Protein AF-A0A7K3ZYN6-F1 (afdb_monomer)

Structure (mmCIF, N/CA/C/O backbone):
data_AF-A0A7K3ZYN6-F1
#
_entry.id   AF-A0A7K3ZYN6-F1
#
loop_
_atom_site.group_PDB
_atom_site.id
_atom_site.type_symbol
_atom_site.label_atom_id
_atom_site.label_alt_id
_atom_site.label_comp_id
_atom_site.label_asym_id
_atom_site.label_entity_id
_atom_site.label_seq_id
_atom_site.pdbx_PDB_ins_code
_atom_site.Cartn_x
_atom_site.Cartn_y
_atom_site.Cartn_z
_atom_site.occupancy
_atom_site.B_iso_or_equiv
_atom_site.auth_seq_id
_atom_site.auth_comp_id
_atom_site.auth_asym_id
_atom_site.auth_atom_id
_atom_site.pdbx_PDB_model_num
ATOM 1 N N . MET A 1 1 ? -63.678 17.234 55.718 1.00 47.09 1 MET A N 1
ATOM 2 C CA . MET A 1 1 ? -64.008 16.334 54.590 1.00 47.09 1 MET A CA 1
ATOM 3 C C . MET A 1 1 ? -64.250 17.177 53.348 1.00 47.09 1 MET A C 1
ATOM 5 O O . MET A 1 1 ? -64.895 18.206 53.477 1.00 47.09 1 MET A O 1
ATOM 9 N N . LEU A 1 2 ? -63.730 16.715 52.205 1.00 38.31 2 LEU A N 1
ATOM 10 C CA . LEU A 1 2 ? -63.795 17.283 50.846 1.00 38.31 2 LEU A CA 1
ATOM 11 C C . LEU A 1 2 ? -62.906 18.505 50.541 1.00 38.31 2 LEU A C 1
ATOM 13 O O . LEU A 1 2 ? -63.380 19.613 50.337 1.00 38.31 2 LEU A O 1
ATOM 17 N N . ILE A 1 3 ? -61.607 18.243 50.369 1.00 41.28 3 ILE A N 1
ATOM 18 C CA . ILE A 1 3 ? -60.820 18.865 49.292 1.00 41.28 3 ILE A CA 1
ATOM 19 C C . ILE A 1 3 ? -60.108 17.711 48.581 1.00 41.28 3 ILE A C 1
ATOM 21 O O . ILE A 1 3 ? -59.043 17.274 48.996 1.00 41.28 3 ILE A O 1
ATOM 25 N N . ALA A 1 4 ? -60.756 17.143 47.569 1.00 48.81 4 ALA A N 1
ATOM 26 C CA . ALA A 1 4 ? -60.165 16.155 46.668 1.00 48.81 4 ALA A CA 1
ATOM 27 C C . ALA A 1 4 ? -60.891 16.246 45.320 1.00 48.81 4 ALA A C 1
ATOM 29 O O . ALA A 1 4 ? -61.618 15.344 44.919 1.00 48.81 4 ALA A O 1
ATOM 30 N N . LEU A 1 5 ? -60.771 17.399 44.660 1.00 49.44 5 LEU A N 1
ATOM 31 C CA . LEU A 1 5 ? -61.323 17.616 43.325 1.00 49.44 5 LEU A CA 1
ATOM 32 C C . LEU A 1 5 ? -60.380 18.509 42.508 1.00 49.44 5 LEU A C 1
ATOM 34 O O . LEU A 1 5 ? -60.712 19.640 42.185 1.00 49.44 5 LEU A O 1
ATOM 38 N N . ALA A 1 6 ? -59.171 18.013 42.237 1.00 50.22 6 ALA A N 1
ATOM 39 C CA . ALA A 1 6 ? -58.267 18.558 41.218 1.00 50.22 6 ALA A CA 1
ATOM 40 C C . ALA A 1 6 ? -57.124 17.568 40.927 1.00 50.22 6 ALA A C 1
ATOM 42 O O . ALA A 1 6 ? -55.959 17.849 41.176 1.00 50.22 6 ALA A O 1
ATOM 43 N N . ALA A 1 7 ? -57.456 16.375 40.445 1.00 45.91 7 ALA A N 1
ATOM 44 C CA . ALA A 1 7 ? -56.502 15.507 39.746 1.00 45.91 7 ALA A CA 1
ATOM 45 C C . ALA A 1 7 ? -57.281 14.573 38.811 1.00 45.91 7 ALA A C 1
ATOM 47 O O . ALA A 1 7 ? -57.116 13.356 38.805 1.00 45.91 7 ALA A O 1
ATOM 48 N N . LEU A 1 8 ? -58.229 15.160 38.077 1.00 40.91 8 LEU A N 1
ATOM 49 C CA . LEU A 1 8 ? -58.947 14.482 37.014 1.00 40.91 8 LEU A CA 1
ATOM 50 C C . LEU A 1 8 ? -58.029 14.470 35.784 1.00 40.91 8 LEU A C 1
ATOM 52 O O . LEU A 1 8 ? -57.813 15.505 35.166 1.00 40.91 8 LEU A O 1
ATOM 56 N N . VAL A 1 9 ? -57.523 13.277 35.462 1.00 48.22 9 VAL A N 1
ATOM 57 C CA . VAL A 1 9 ? -57.032 12.864 34.136 1.00 48.22 9 VAL A CA 1
ATOM 58 C C . VAL A 1 9 ? -55.748 13.552 33.656 1.00 48.22 9 VAL A C 1
ATOM 60 O O . VAL A 1 9 ? -55.760 14.410 32.784 1.00 48.22 9 VAL A O 1
ATOM 63 N N . ILE A 1 10 ? -54.607 13.050 34.130 1.00 47.34 10 ILE A N 1
ATOM 64 C CA . ILE A 1 10 ? -53.425 12.864 33.268 1.00 47.34 10 ILE A CA 1
ATOM 65 C C . ILE A 1 10 ? -52.914 11.441 33.523 1.00 47.34 10 ILE A C 1
ATOM 67 O O . ILE A 1 10 ? -51.841 11.216 34.072 1.00 47.34 10 ILE A O 1
ATOM 71 N N . LEU A 1 11 ? -53.759 10.456 33.215 1.00 41.53 11 LEU A N 1
ATOM 72 C CA . LEU A 1 11 ? -53.374 9.052 33.181 1.00 41.53 11 LEU A CA 1
ATOM 73 C C . LEU A 1 11 ? -53.420 8.603 31.715 1.00 41.53 11 LEU A C 1
ATOM 75 O O . LEU A 1 11 ? -54.476 8.619 31.092 1.00 41.53 11 LEU A O 1
ATOM 79 N N . VAL A 1 12 ? -52.256 8.183 31.222 1.00 47.91 12 VAL A N 1
ATOM 80 C CA . VAL A 1 12 ? -52.025 7.376 30.013 1.00 47.91 12 VAL A CA 1
ATOM 81 C C . VAL A 1 12 ? -52.323 8.029 28.662 1.00 47.91 12 VAL A C 1
ATOM 83 O O . VAL A 1 12 ? -53.220 7.619 27.938 1.00 47.91 12 VAL A O 1
ATOM 86 N N . LEU A 1 13 ? -51.433 8.913 28.227 1.00 46.25 13 LEU A N 1
ATOM 87 C CA . LEU A 1 13 ? -50.863 8.755 26.890 1.00 46.25 13 LEU A CA 1
ATOM 88 C C . LEU A 1 13 ? -49.354 8.959 27.034 1.00 46.25 13 LEU A C 1
ATOM 90 O O . LEU A 1 13 ? -48.952 10.031 27.495 1.00 46.25 13 LEU A O 1
ATOM 94 N N . PRO A 1 14 ? -48.490 7.998 26.657 1.00 49.28 14 PRO A N 1
ATOM 95 C CA . PRO A 1 14 ? -47.188 8.419 26.184 1.00 49.28 14 PRO A CA 1
ATOM 96 C C . PRO A 1 14 ? -47.501 9.301 24.975 1.00 49.28 14 PRO A C 1
ATOM 98 O O . PRO A 1 14 ? -47.985 8.812 23.953 1.00 49.28 14 PRO A O 1
ATOM 101 N N . LEU A 1 15 ? -47.307 10.618 25.103 1.00 46.34 15 LEU A N 1
ATOM 102 C CA . LEU A 1 15 ? -47.070 11.436 23.925 1.00 46.34 15 LEU A CA 1
ATOM 103 C C . LEU A 1 15 ? -45.767 10.903 23.332 1.00 46.34 15 LEU A C 1
ATOM 105 O O . LEU A 1 15 ? -44.682 11.413 23.588 1.00 46.34 15 LEU A O 1
ATOM 109 N N . SER A 1 16 ? -45.890 9.851 22.530 1.00 53.25 16 SER A N 1
ATOM 110 C CA . SER A 1 16 ? -44.945 9.488 21.493 1.00 53.25 16 SER A CA 1
ATOM 111 C C . SER A 1 16 ? -45.018 10.567 20.414 1.00 53.25 16 SER A C 1
ATOM 113 O O . SER A 1 16 ? -45.301 10.293 19.255 1.00 53.25 16 SER A O 1
ATOM 115 N N . THR A 1 17 ? -44.771 11.824 20.779 1.00 49.69 17 THR A N 1
ATOM 116 C CA . THR A 1 17 ? -44.122 12.736 19.853 1.00 49.69 17 THR A CA 1
ATOM 117 C C . THR A 1 17 ? -42.673 12.286 19.860 1.00 49.69 17 THR A C 1
ATOM 119 O O . THR A 1 17 ? -41.841 12.837 20.583 1.00 49.69 17 THR A O 1
ATOM 122 N N . SER A 1 18 ? -42.387 11.202 19.131 1.00 56.84 18 SER A N 1
ATOM 123 C CA . SER A 1 18 ? -41.029 10.932 18.692 1.00 56.84 18 SER A CA 1
ATOM 124 C C . SER A 1 18 ? -40.647 12.157 17.878 1.00 56.84 18 SER A C 1
ATOM 126 O O . SER A 1 18 ? -41.060 12.297 16.728 1.00 56.84 18 SER A O 1
ATOM 128 N N . SER A 1 19 ? -39.984 13.109 18.532 1.00 54.97 19 SER A N 1
ATOM 129 C CA . SER A 1 19 ? -39.387 14.235 17.841 1.00 54.97 19 SER A CA 1
ATOM 130 C C . SER A 1 19 ? -38.530 13.644 16.726 1.00 54.97 19 SER A C 1
ATOM 132 O O . SER A 1 19 ? -37.733 12.736 16.985 1.00 54.97 19 SER A O 1
ATOM 134 N N . GLU A 1 20 ? -38.708 14.118 15.496 1.00 55.72 20 GLU A N 1
ATOM 135 C CA . GLU A 1 20 ? -37.850 13.742 14.367 1.00 55.72 20 GLU A CA 1
ATOM 136 C C . GLU A 1 20 ? -36.361 13.989 14.698 1.00 55.72 20 GLU A C 1
ATOM 138 O O . GLU A 1 20 ? -35.487 13.298 14.172 1.00 55.72 20 GLU A O 1
ATOM 143 N N . ASP A 1 21 ? -36.078 14.878 15.662 1.00 54.62 21 ASP A N 1
ATOM 144 C CA . ASP A 1 21 ? -34.739 15.121 16.202 1.00 54.62 21 ASP A CA 1
ATOM 145 C C . ASP A 1 21 ? -34.206 13.965 17.069 1.00 54.62 21 ASP A C 1
ATOM 147 O O . ASP A 1 21 ? -33.013 13.665 17.028 1.00 54.62 21 ASP A O 1
ATOM 151 N N . ALA A 1 22 ? -35.060 13.272 17.833 1.00 60.19 22 ALA A N 1
ATOM 152 C CA . ALA A 1 22 ? -34.646 12.129 18.656 1.00 60.19 22 ALA A CA 1
ATOM 153 C C . ALA A 1 22 ? -34.406 10.870 17.809 1.00 60.19 22 ALA A C 1
ATOM 155 O O . ALA A 1 22 ? -33.510 10.089 18.113 1.00 60.19 22 ALA A O 1
ATOM 156 N N . ALA A 1 23 ? -35.146 10.707 16.707 1.00 61.66 23 ALA A N 1
ATOM 157 C CA . ALA A 1 23 ? -34.958 9.597 15.770 1.00 61.66 23 ALA A CA 1
ATOM 158 C C . ALA A 1 23 ? -33.619 9.672 15.005 1.00 61.66 23 ALA A C 1
ATOM 160 O O . ALA A 1 23 ? -33.119 8.659 14.524 1.00 61.66 23 ALA A O 1
ATOM 161 N N . ASN A 1 24 ? -33.014 10.862 14.904 1.00 62.97 24 ASN A N 1
ATOM 162 C CA . ASN A 1 24 ? -31.677 11.040 14.331 1.00 62.97 24 ASN A CA 1
ATOM 163 C C . ASN A 1 24 ? -30.558 11.024 15.377 1.00 62.97 24 ASN A C 1
ATOM 165 O O . ASN A 1 24 ? -29.388 11.008 14.996 1.00 62.97 24 ASN A O 1
ATOM 169 N N . LEU A 1 25 ? -30.871 11.014 16.675 1.00 68.94 25 LEU A N 1
ATOM 170 C CA . LEU A 1 25 ? -29.848 10.999 17.718 1.00 68.94 25 LEU A CA 1
ATOM 171 C C . LEU A 1 25 ? -28.975 9.746 17.608 1.00 68.94 25 LEU A C 1
ATOM 173 O O . LEU A 1 25 ? -27.757 9.849 17.719 1.00 68.94 25 LEU A O 1
ATOM 177 N N . ASP A 1 26 ? -29.569 8.605 17.257 1.00 69.50 26 ASP A N 1
ATOM 178 C CA . ASP A 1 26 ? -28.851 7.353 17.012 1.00 69.50 26 ASP A CA 1
ATOM 179 C C . ASP A 1 26 ? -27.798 7.506 15.912 1.00 69.50 26 ASP A C 1
ATOM 181 O O . ASP A 1 26 ? -26.680 7.038 16.076 1.00 69.50 26 ASP A O 1
ATOM 185 N N . LYS A 1 27 ? -28.076 8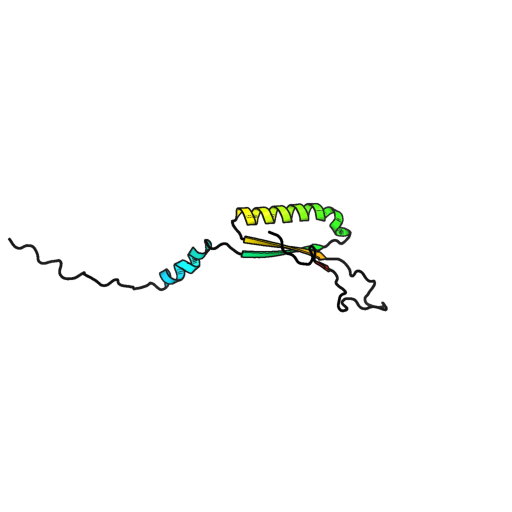.259 14.838 1.00 65.62 27 LYS A N 1
ATOM 186 C CA . LYS A 1 27 ? -27.104 8.559 13.770 1.00 65.62 27 LYS A CA 1
ATOM 187 C C . LYS A 1 27 ? -25.896 9.354 14.283 1.00 65.62 27 LYS A C 1
ATOM 189 O O . LYS A 1 27 ? -24.786 9.166 13.784 1.00 65.62 27 LYS A O 1
ATOM 194 N N . TYR A 1 28 ? -26.096 10.237 15.263 1.00 63.25 28 TYR A N 1
ATOM 195 C CA . TYR A 1 28 ? -25.026 11.025 15.885 1.00 63.25 28 TYR A CA 1
ATOM 196 C C . TYR A 1 28 ? -24.312 10.270 17.019 1.00 63.25 28 TYR A C 1
ATOM 198 O O . TYR A 1 28 ? -23.112 10.470 17.210 1.00 63.25 28 TYR A O 1
ATOM 206 N N . LEU A 1 29 ? -25.010 9.375 17.724 1.00 66.31 29 LEU A N 1
ATOM 207 C CA . LEU A 1 29 ? -24.462 8.486 18.754 1.00 66.31 29 LEU A CA 1
ATOM 208 C C . LEU A 1 29 ? -23.778 7.242 18.166 1.00 66.31 29 LEU A C 1
ATOM 210 O O . LEU A 1 29 ? -22.918 6.654 18.821 1.00 66.31 29 LEU A O 1
ATOM 214 N N . ASN A 1 30 ? -24.027 6.921 16.890 1.00 61.38 30 ASN A N 1
ATOM 215 C CA . ASN A 1 30 ? -23.343 5.873 16.120 1.00 61.38 30 ASN A CA 1
ATOM 216 C C . ASN A 1 30 ? -21.849 6.164 15.865 1.00 61.38 30 ASN A C 1
ATOM 218 O O . ASN A 1 30 ? -21.205 5.545 15.026 1.00 61.38 30 ASN A O 1
ATOM 222 N N . ARG A 1 31 ? -21.257 7.131 16.574 1.00 57.09 31 ARG A N 1
ATOM 223 C CA . ARG A 1 31 ? -19.799 7.263 16.670 1.00 57.09 31 ARG A CA 1
ATOM 224 C C . ARG A 1 31 ? -19.154 6.154 17.503 1.00 57.09 31 ARG A C 1
ATOM 226 O O . ARG A 1 31 ? -17.938 6.034 17.436 1.00 57.09 31 ARG A O 1
ATOM 233 N N . LEU A 1 32 ? -19.951 5.393 18.258 1.00 55.47 32 LEU A N 1
ATOM 234 C CA . LEU A 1 32 ? -19.511 4.273 19.093 1.00 55.47 32 LEU A CA 1
ATOM 235 C C . LEU A 1 32 ? -19.492 2.919 18.368 1.00 55.47 32 LEU A C 1
ATOM 237 O O . LEU A 1 32 ? -19.054 1.941 18.961 1.00 55.47 32 LEU A O 1
ATOM 241 N N . THR A 1 33 ? -19.961 2.825 17.120 1.00 66.69 33 THR A N 1
ATOM 242 C CA . THR A 1 33 ? -19.697 1.625 16.311 1.00 66.69 33 THR A CA 1
ATOM 243 C C . THR A 1 33 ? -18.256 1.635 15.835 1.00 66.69 33 THR A C 1
ATOM 245 O O . THR A 1 33 ? -17.821 2.651 15.280 1.00 66.69 33 THR A O 1
ATOM 248 N N . ASP A 1 34 ? -17.567 0.504 16.009 1.00 69.25 34 ASP A N 1
ATOM 249 C CA . ASP A 1 34 ? -16.213 0.262 15.510 1.00 69.25 34 ASP A CA 1
ATOM 250 C C . ASP A 1 34 ? -16.108 0.737 14.060 1.00 69.25 34 ASP A C 1
ATOM 252 O O . ASP A 1 34 ? -16.785 0.241 13.149 1.00 69.25 34 ASP A O 1
ATOM 256 N N . LYS A 1 35 ? -15.307 1.782 13.853 1.00 83.00 35 LYS A N 1
ATOM 257 C CA . LYS A 1 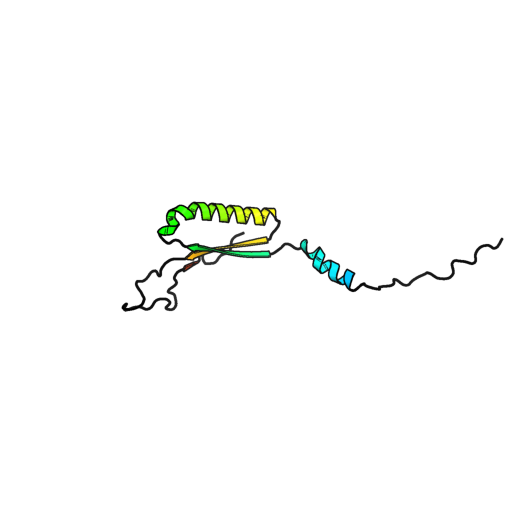35 ? -15.074 2.331 12.520 1.00 83.00 35 LYS A CA 1
ATOM 258 C C . LYS A 1 35 ? -14.195 1.339 11.783 1.00 83.00 35 LYS A C 1
ATOM 260 O O . LYS A 1 35 ? -13.113 1.042 12.268 1.00 83.00 35 LYS A O 1
ATOM 265 N N . LYS A 1 36 ? -14.654 0.866 10.626 1.00 89.44 36 LYS A N 1
ATOM 266 C CA . LYS A 1 36 ? -13.885 -0.037 9.768 1.00 89.44 36 LYS A CA 1
ATOM 267 C C . LYS A 1 36 ? -13.229 0.736 8.635 1.00 89.44 36 LYS A C 1
ATOM 269 O O . LYS A 1 36 ? -13.904 1.549 7.997 1.00 89.44 36 LYS A O 1
ATOM 274 N N . VAL A 1 37 ? -11.947 0.494 8.378 1.00 90.69 37 VAL A N 1
ATOM 275 C CA . VAL A 1 37 ? -11.217 1.140 7.281 1.00 90.69 37 VAL A CA 1
ATOM 276 C C . VAL A 1 37 ? -10.216 0.190 6.626 1.00 90.69 37 VAL A C 1
ATOM 278 O O . VAL A 1 37 ? -9.425 -0.457 7.300 1.00 90.69 37 VAL A O 1
ATOM 281 N N . ASP A 1 38 ? -10.203 0.160 5.296 1.00 93.75 38 ASP A N 1
ATOM 282 C CA . ASP A 1 38 ? -9.143 -0.489 4.525 1.00 93.75 38 ASP A CA 1
ATOM 283 C C . ASP A 1 38 ? -8.248 0.594 3.915 1.00 93.75 38 ASP A C 1
ATOM 285 O O . ASP A 1 38 ? -8.732 1.525 3.263 1.00 93.75 38 ASP A O 1
ATOM 289 N N . ILE A 1 39 ? -6.939 0.499 4.142 1.00 92.81 39 ILE A N 1
ATOM 290 C CA . ILE A 1 39 ? -5.965 1.521 3.748 1.00 92.81 39 ILE A CA 1
ATOM 291 C C . ILE A 1 39 ? -4.855 0.861 2.949 1.00 92.81 39 ILE A C 1
ATOM 293 O O . ILE A 1 39 ? -4.250 -0.110 3.387 1.00 92.81 39 ILE A O 1
ATOM 297 N N . VAL A 1 40 ? -4.552 1.402 1.771 1.00 94.06 40 VAL A N 1
ATOM 298 C CA . VAL A 1 40 ? -3.465 0.898 0.928 1.00 94.06 40 VAL A CA 1
ATOM 299 C C . VAL A 1 40 ? -2.359 1.939 0.858 1.00 94.06 40 VAL A C 1
ATOM 301 O O . VAL A 1 40 ? -2.565 3.041 0.350 1.00 94.06 40 VAL A O 1
ATOM 304 N N . PHE A 1 41 ? -1.173 1.574 1.337 1.00 92.25 41 PHE A N 1
ATOM 305 C CA . PHE A 1 41 ? 0.037 2.357 1.132 1.00 92.25 41 PHE A CA 1
ATOM 306 C C . PHE A 1 41 ? 0.630 2.030 -0.233 1.00 92.25 41 PHE A C 1
ATOM 308 O O . PHE A 1 41 ? 0.957 0.877 -0.512 1.00 92.25 41 PHE A O 1
ATOM 315 N N . VAL A 1 42 ? 0.786 3.051 -1.075 1.00 92.62 42 VAL A N 1
ATOM 316 C CA . VAL A 1 42 ? 1.472 2.943 -2.365 1.00 92.62 42 VAL A CA 1
ATOM 317 C C . VAL A 1 42 ? 2.797 3.686 -2.252 1.00 92.62 42 VAL A C 1
ATOM 319 O O . VAL A 1 42 ? 2.809 4.908 -2.123 1.00 92.62 42 VAL A O 1
ATOM 322 N N . PHE A 1 43 ? 3.906 2.952 -2.248 1.00 90.88 43 PHE A N 1
ATOM 323 C CA . PHE A 1 43 ? 5.247 3.521 -2.124 1.00 90.88 43 PHE A CA 1
ATOM 324 C C . PHE A 1 43 ? 5.932 3.572 -3.482 1.00 90.88 43 PHE A C 1
ATOM 326 O O . PHE A 1 43 ? 6.108 2.536 -4.119 1.00 90.88 43 PHE A O 1
ATOM 333 N N . ASP A 1 44 ? 6.358 4.766 -3.889 1.00 90.38 44 ASP A N 1
ATOM 334 C CA . ASP A 1 44 ? 7.320 4.932 -4.974 1.00 90.38 44 ASP A CA 1
ATOM 335 C C . ASP A 1 44 ? 8.692 4.422 -4.503 1.00 90.38 44 ASP A C 1
ATOM 337 O O . ASP A 1 44 ? 9.255 4.935 -3.534 1.00 90.38 44 ASP A O 1
ATOM 341 N N . THR A 1 45 ? 9.204 3.381 -5.160 1.00 89.38 45 THR A N 1
ATOM 342 C CA . THR A 1 45 ? 10.511 2.770 -4.863 1.00 89.38 45 THR A CA 1
ATOM 343 C C . THR A 1 45 ? 11.562 3.086 -5.925 1.00 89.38 45 THR A C 1
ATOM 345 O O . THR A 1 45 ? 12.555 2.364 -6.064 1.00 89.38 45 THR A O 1
ATOM 348 N N . SER A 1 46 ? 11.366 4.156 -6.698 1.00 88.44 46 SER A N 1
ATOM 349 C CA . SER A 1 46 ? 12.392 4.690 -7.591 1.00 88.44 46 SER A CA 1
ATOM 350 C C . SER A 1 46 ? 13.663 5.074 -6.821 1.00 88.44 46 SER A C 1
ATOM 352 O O . SER A 1 46 ? 13.648 5.356 -5.622 1.00 88.44 46 SER A O 1
ATOM 354 N N . ASN A 1 47 ? 14.803 5.095 -7.517 1.00 85.00 47 ASN A N 1
ATOM 355 C CA . ASN A 1 47 ? 16.107 5.334 -6.886 1.00 85.00 47 ASN A CA 1
ATOM 356 C C . ASN A 1 47 ? 16.195 6.684 -6.151 1.00 85.00 47 ASN A C 1
ATOM 358 O O . ASN A 1 47 ? 16.953 6.800 -5.191 1.00 85.00 47 ASN A O 1
ATOM 362 N N . SER A 1 48 ? 15.425 7.691 -6.576 1.00 87.12 48 SER A N 1
ATOM 363 C CA . SER A 1 48 ? 15.350 8.996 -5.908 1.00 87.12 48 SER A CA 1
ATOM 364 C C . SER A 1 48 ? 14.689 8.955 -4.532 1.00 87.12 48 SER A C 1
ATOM 366 O O . SER A 1 48 ? 14.861 9.908 -3.790 1.00 87.12 48 SER A O 1
ATOM 368 N N . MET A 1 49 ? 13.967 7.880 -4.196 1.00 87.31 49 MET A N 1
ATOM 369 C CA . MET A 1 49 ? 13.246 7.709 -2.927 1.00 87.31 49 MET A CA 1
ATOM 370 C C . MET A 1 49 ? 14.005 6.835 -1.910 1.00 87.31 49 MET A C 1
ATOM 372 O O . MET A 1 49 ? 13.470 6.457 -0.863 1.00 87.31 49 MET A O 1
ATOM 376 N N . GLY A 1 50 ? 15.242 6.434 -2.229 1.00 77.94 50 GLY A N 1
ATOM 377 C CA . GLY A 1 50 ? 15.993 5.452 -1.446 1.00 77.94 50 GLY A CA 1
ATOM 378 C C . GLY A 1 50 ? 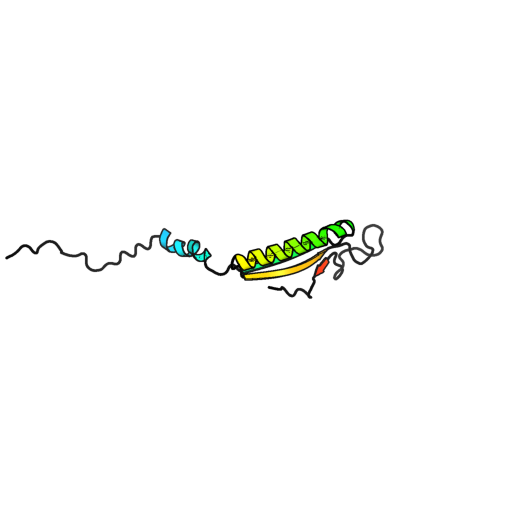16.330 5.895 -0.016 1.00 77.94 50 GLY A C 1
ATOM 379 O O . GLY A 1 50 ? 16.458 5.040 0.861 1.00 77.94 50 GLY A O 1
ATOM 380 N N . GLY A 1 51 ? 16.459 7.201 0.243 1.00 80.19 51 GLY A N 1
ATOM 381 C CA . GLY A 1 51 ? 16.705 7.730 1.591 1.00 80.19 51 GLY A CA 1
ATOM 382 C C . GLY A 1 51 ? 15.426 7.833 2.426 1.00 80.19 51 GLY A C 1
ATOM 383 O O . GLY A 1 51 ? 15.434 7.613 3.636 1.00 80.19 51 GLY A O 1
ATOM 384 N N . GLU A 1 52 ? 14.314 8.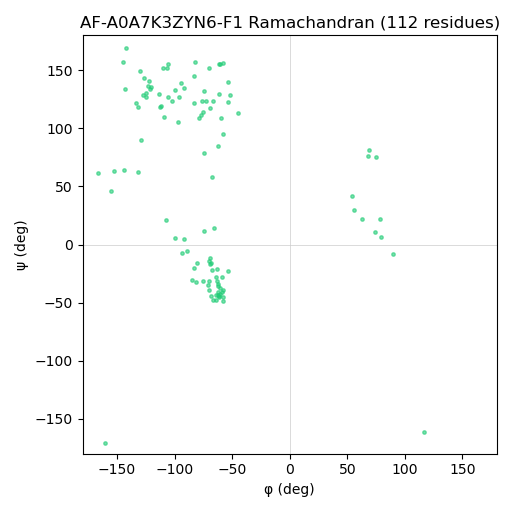092 1.752 1.00 86.31 52 GLU A N 1
ATOM 385 C CA . GLU A 1 52 ? 13.008 8.453 2.289 1.00 86.31 52 GLU A CA 1
ATOM 386 C C . GLU A 1 52 ? 12.201 7.216 2.707 1.00 86.31 52 GLU A C 1
ATOM 388 O O . GLU A 1 52 ? 11.295 7.298 3.538 1.00 86.31 52 GLU A O 1
ATOM 393 N N . ILE A 1 53 ? 12.543 6.036 2.181 1.00 83.69 53 ILE A N 1
ATOM 394 C CA . ILE A 1 53 ? 11.783 4.802 2.420 1.00 83.69 53 ILE A CA 1
ATOM 395 C C . ILE A 1 53 ? 11.768 4.377 3.895 1.00 83.69 53 ILE A C 1
ATOM 397 O O . ILE A 1 53 ? 10.782 3.817 4.382 1.00 83.69 53 ILE A O 1
ATOM 401 N N . ASN A 1 54 ? 12.842 4.671 4.633 1.00 83.75 54 ASN A N 1
ATOM 402 C CA . ASN A 1 54 ? 12.920 4.379 6.064 1.00 83.75 54 ASN A CA 1
ATOM 403 C C . ASN A 1 54 ? 11.981 5.282 6.871 1.00 83.75 54 ASN A C 1
ATOM 405 O O . ASN A 1 54 ? 11.321 4.809 7.799 1.00 83.75 54 ASN A O 1
ATOM 409 N N . GLU A 1 55 ? 11.884 6.558 6.498 1.00 88.50 55 GLU A N 1
ATOM 410 C CA . GLU A 1 55 ? 10.969 7.510 7.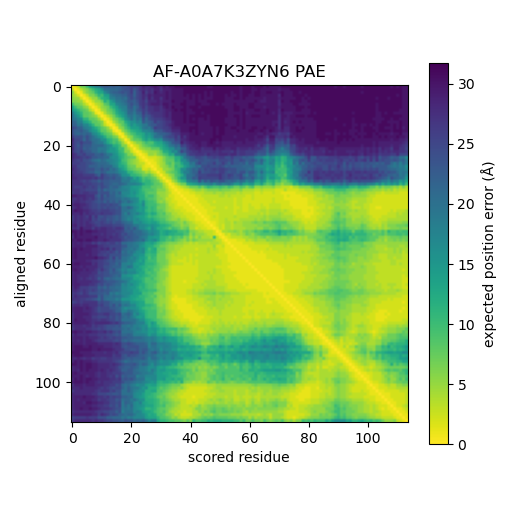127 1.00 88.50 55 GLU A CA 1
ATOM 411 C C . GLU A 1 55 ? 9.515 7.162 6.803 1.00 88.50 55 GLU A C 1
ATOM 413 O O . GLU A 1 55 ? 8.687 7.082 7.710 1.00 88.50 55 GLU A O 1
ATOM 418 N N . LEU A 1 56 ? 9.210 6.843 5.541 1.00 87.81 56 LEU A N 1
ATOM 419 C CA . LEU A 1 56 ? 7.875 6.403 5.124 1.00 87.81 56 LEU A CA 1
ATOM 420 C C . LEU A 1 56 ? 7.423 5.144 5.869 1.00 87.81 56 LEU A C 1
ATOM 422 O O . LEU A 1 56 ? 6.278 5.065 6.316 1.00 87.81 56 LEU A O 1
ATOM 426 N N . ARG A 1 57 ? 8.330 4.183 6.081 1.00 86.06 57 ARG A N 1
ATOM 427 C CA . ARG A 1 57 ? 8.054 3.003 6.908 1.00 86.06 57 ARG A CA 1
ATOM 428 C C . ARG A 1 57 ? 7.724 3.387 8.350 1.00 86.06 57 ARG A C 1
ATOM 430 O O . ARG A 1 57 ? 6.778 2.846 8.922 1.00 86.06 57 ARG A O 1
ATOM 437 N N . ALA A 1 58 ? 8.496 4.293 8.950 1.00 89.81 58 ALA A N 1
ATOM 438 C CA . ALA A 1 58 ? 8.243 4.752 10.313 1.00 89.81 58 ALA A CA 1
ATOM 439 C C . ALA A 1 58 ? 6.881 5.459 10.427 1.00 89.81 58 ALA A C 1
ATOM 441 O O . ALA A 1 58 ? 6.135 5.200 11.372 1.00 89.81 58 ALA A O 1
ATOM 442 N N . ILE A 1 59 ? 6.529 6.285 9.438 1.00 90.81 59 ILE A N 1
ATOM 443 C CA . ILE A 1 59 ? 5.239 6.981 9.363 1.00 90.81 59 ILE A CA 1
ATOM 444 C C . ILE A 1 59 ? 4.084 5.985 9.232 1.00 90.81 59 ILE A C 1
ATOM 446 O O . ILE A 1 59 ? 3.123 6.089 9.989 1.00 90.81 59 ILE A O 1
ATOM 450 N N . ALA A 1 60 ? 4.178 5.001 8.332 1.00 90.12 60 ALA A N 1
ATOM 451 C CA . ALA A 1 60 ? 3.129 3.998 8.147 1.00 90.12 60 ALA A CA 1
ATOM 452 C C . ALA A 1 60 ? 2.881 3.178 9.426 1.00 90.12 60 ALA A C 1
ATOM 454 O O . ALA A 1 60 ? 1.734 2.986 9.823 1.00 90.12 60 ALA A O 1
ATOM 455 N N . ASN A 1 61 ? 3.950 2.774 10.123 1.00 90.12 61 ASN A N 1
ATOM 456 C CA . ASN A 1 61 ? 3.838 2.073 11.406 1.00 90.12 61 ASN A CA 1
ATOM 457 C C . ASN A 1 61 ? 3.197 2.947 12.489 1.00 90.12 61 ASN A C 1
ATOM 459 O O . ASN A 1 61 ? 2.346 2.479 13.243 1.00 90.12 61 ASN A O 1
ATOM 463 N N . LYS A 1 62 ? 3.600 4.221 12.576 1.00 94.50 62 LYS A N 1
ATOM 464 C CA . LYS A 1 62 ? 2.997 5.160 13.524 1.00 94.50 62 LYS A CA 1
ATOM 465 C C . LYS A 1 62 ? 1.513 5.366 13.226 1.00 94.50 62 LYS A C 1
ATOM 467 O O . LYS A 1 62 ? 0.708 5.369 14.148 1.00 94.50 62 LYS A O 1
ATOM 472 N N . PHE A 1 63 ? 1.159 5.512 11.957 1.00 93.75 63 PHE A N 1
ATOM 473 C CA . PHE A 1 63 ? -0.222 5.681 11.535 1.00 93.75 63 PHE A CA 1
ATOM 474 C C . PHE A 1 63 ? -1.085 4.471 11.916 1.00 93.75 63 PHE A C 1
ATOM 476 O O . PHE A 1 63 ? -2.153 4.658 12.486 1.00 93.75 63 PHE A O 1
ATOM 483 N N . ALA A 1 64 ? -0.597 3.245 11.702 1.00 91.62 64 ALA A N 1
ATOM 484 C CA . ALA A 1 64 ? -1.273 2.025 12.152 1.00 91.62 64 ALA A CA 1
ATOM 485 C C . ALA A 1 64 ? -1.498 2.013 13.677 1.00 91.62 64 ALA A C 1
ATOM 487 O O . ALA A 1 64 ? -2.604 1.764 14.149 1.00 91.62 64 ALA A O 1
ATOM 488 N N . ALA A 1 65 ? -0.471 2.377 14.454 1.00 92.69 65 ALA A N 1
ATOM 489 C CA . ALA A 1 65 ? -0.585 2.481 15.908 1.00 92.69 65 ALA A CA 1
ATOM 490 C C . ALA A 1 65 ? -1.601 3.552 16.352 1.00 92.69 65 ALA A C 1
ATOM 492 O O . ALA A 1 65 ? -2.311 3.358 17.338 1.00 92.69 65 ALA A O 1
ATOM 493 N N . ASP A 1 66 ? -1.696 4.667 15.624 1.00 94.06 66 ASP A N 1
ATOM 494 C CA . ASP A 1 66 ? -2.663 5.731 15.907 1.00 94.06 66 ASP A CA 1
ATOM 495 C C . ASP A 1 66 ? -4.112 5.287 15.581 1.00 94.06 66 ASP A C 1
ATOM 497 O O . ASP A 1 66 ? -5.045 5.703 16.275 1.00 94.06 66 ASP A O 1
ATOM 501 N N . LEU A 1 67 ? -4.319 4.417 14.578 1.00 92.56 67 LEU A N 1
ATOM 502 C CA . LEU A 1 67 ? -5.624 3.795 14.286 1.00 92.56 67 LEU A CA 1
ATOM 503 C C . LEU A 1 67 ? -6.055 2.845 15.407 1.00 92.56 67 LEU A C 1
ATOM 505 O O . LEU A 1 67 ? -7.176 2.964 15.905 1.00 92.56 67 LEU A O 1
ATOM 509 N N . GLU A 1 68 ? -5.148 1.971 15.845 1.00 89.75 68 GLU A N 1
ATOM 510 C CA . GLU A 1 68 ? -5.376 1.047 16.962 1.00 89.75 68 GLU A CA 1
ATOM 511 C C . GLU A 1 68 ? -5.740 1.812 18.246 1.00 89.75 68 GLU A C 1
ATOM 513 O O . GLU A 1 68 ? -6.757 1.542 18.884 1.00 89.75 68 GLU A O 1
ATOM 518 N N . ALA A 1 69 ? -4.964 2.850 18.586 1.00 92.12 69 ALA A N 1
ATOM 519 C CA . ALA A 1 69 ? -5.223 3.705 19.748 1.00 92.12 69 ALA A CA 1
ATOM 520 C C . ALA A 1 69 ? -6.557 4.469 19.659 1.00 92.12 69 ALA A C 1
ATOM 522 O O . ALA A 1 69 ? -7.090 4.910 20.678 1.00 92.12 69 ALA A O 1
ATOM 523 N N . SER A 1 70 ? -7.095 4.629 18.448 1.00 90.00 70 SER A N 1
ATOM 524 C CA . SER A 1 70 ? -8.390 5.261 18.188 1.00 90.00 70 SER A CA 1
ATOM 525 C C . SER A 1 70 ? -9.554 4.262 18.156 1.00 90.00 70 SER A C 1
ATOM 527 O O . SER A 1 70 ? -10.675 4.673 17.850 1.00 90.00 70 SER A O 1
ATOM 529 N N . HIS A 1 71 ? -9.309 2.980 18.462 1.00 88.06 71 HIS A N 1
ATOM 530 C CA . HIS A 1 71 ? -10.289 1.891 18.378 1.00 88.06 71 HIS A CA 1
ATOM 531 C C . HIS A 1 71 ? -10.951 1.792 16.992 1.00 88.06 71 HIS A C 1
ATOM 533 O O . HIS A 1 71 ? -12.166 1.628 16.861 1.00 88.06 71 HIS A O 1
ATOM 539 N N . ILE A 1 72 ? -10.146 1.957 15.941 1.00 89.50 72 ILE A N 1
ATOM 540 C CA . ILE A 1 72 ? -10.563 1.774 14.551 1.00 89.50 72 ILE A CA 1
ATOM 541 C C . ILE A 1 72 ? -10.163 0.358 14.136 1.00 89.50 72 ILE A C 1
ATOM 543 O O . ILE A 1 72 ? -9.002 -0.007 14.261 1.00 89.50 72 ILE A O 1
ATOM 547 N N . ASP A 1 73 ? -11.112 -0.419 13.623 1.00 90.88 73 ASP A N 1
ATOM 548 C CA . ASP A 1 73 ? -10.865 -1.713 12.983 1.00 90.88 73 ASP A CA 1
ATOM 549 C C . ASP A 1 73 ? -10.268 -1.453 11.594 1.00 90.88 73 ASP A C 1
ATOM 551 O O . ASP A 1 73 ? -10.910 -0.824 10.744 1.00 90.88 73 ASP A O 1
ATOM 555 N N . TYR A 1 74 ? -9.015 -1.845 11.373 1.00 92.75 74 TYR A N 1
ATOM 556 C CA . TYR A 1 74 ? -8.292 -1.490 10.160 1.00 92.75 74 TYR A CA 1
ATOM 557 C C . TYR A 1 74 ? -7.644 -2.689 9.482 1.00 92.75 74 TYR A C 1
ATOM 559 O O . TYR A 1 74 ? -7.172 -3.622 10.129 1.00 92.75 74 TYR A O 1
ATOM 567 N N . HIS A 1 75 ? -7.535 -2.605 8.158 1.00 94.94 75 HIS A N 1
ATOM 568 C CA . HIS A 1 75 ? -6.607 -3.432 7.406 1.00 94.94 75 HIS A CA 1
ATOM 569 C C . HIS A 1 75 ? -5.710 -2.584 6.513 1.00 94.94 75 HIS A C 1
ATOM 571 O O . HIS A 1 75 ? -6.133 -1.594 5.912 1.00 94.94 75 HIS A O 1
ATOM 577 N N . LEU A 1 76 ? -4.458 -3.009 6.398 1.00 94.31 76 LEU A N 1
ATOM 578 C CA . LEU A 1 76 ? -3.424 -2.356 5.617 1.00 94.31 76 LEU A CA 1
ATOM 579 C C . LEU A 1 76 ? -3.013 -3.230 4.437 1.00 94.31 76 LEU A C 1
ATOM 581 O O . LEU A 1 76 ? -2.669 -4.400 4.594 1.00 94.31 76 LEU A O 1
ATOM 585 N N . GLY A 1 77 ? -3.006 -2.636 3.251 1.00 94.38 77 GLY A N 1
ATOM 586 C CA . GLY A 1 77 ? -2.376 -3.179 2.055 1.00 94.38 77 GLY A CA 1
ATOM 587 C C . GLY A 1 77 ? -1.094 -2.422 1.729 1.00 94.38 77 GLY A C 1
ATOM 588 O O . GLY A 1 77 ? -0.969 -1.230 2.015 1.00 94.38 77 GLY A O 1
ATOM 589 N N . LEU A 1 78 ? -0.149 -3.104 1.084 1.00 93.25 78 LEU A N 1
ATOM 590 C CA . LEU A 1 78 ? 1.089 -2.494 0.611 1.00 93.25 78 LEU A CA 1
ATOM 591 C C . LEU A 1 78 ? 1.272 -2.743 -0.883 1.00 93.25 78 LEU A C 1
ATOM 593 O O . LEU A 1 78 ? 1.258 -3.884 -1.352 1.00 93.25 78 LEU A O 1
ATOM 597 N N . VAL A 1 79 ? 1.496 -1.661 -1.615 1.00 93.81 79 VAL A N 1
ATOM 598 C CA . VAL A 1 79 ? 1.801 -1.658 -3.040 1.00 93.81 79 VAL A CA 1
ATOM 599 C C . VAL A 1 79 ? 3.109 -0.912 -3.248 1.00 93.81 79 VAL A C 1
ATOM 601 O O . VAL A 1 79 ? 3.315 0.189 -2.748 1.00 93.81 79 VAL A O 1
ATOM 604 N N . GLU A 1 80 ? 4.005 -1.532 -3.994 1.00 92.44 80 GLU A N 1
ATOM 605 C CA . GLU A 1 80 ? 5.196 -0.889 -4.528 1.00 92.44 80 GLU A CA 1
ATOM 606 C C . GLU A 1 80 ? 4.871 -0.343 -5.919 1.00 92.44 80 GLU A C 1
ATOM 608 O O . GLU A 1 80 ? 4.265 -1.050 -6.718 1.00 92.44 80 GLU A O 1
ATOM 613 N N . PHE A 1 81 ? 5.275 0.886 -6.214 1.00 92.19 81 PHE A N 1
ATOM 614 C CA . PHE A 1 81 ? 5.154 1.517 -7.524 1.00 92.19 81 PHE A CA 1
ATOM 615 C C . PHE A 1 81 ? 6.542 1.910 -8.042 1.00 92.19 81 PHE A C 1
ATOM 617 O O . PHE A 1 81 ? 7.362 2.431 -7.287 1.00 92.19 81 PHE A O 1
ATOM 624 N N . ARG A 1 82 ? 6.811 1.640 -9.323 1.00 90.44 82 ARG A N 1
ATOM 625 C CA . ARG A 1 82 ? 8.060 1.982 -10.021 1.00 90.44 82 ARG A CA 1
ATOM 626 C C . ARG A 1 82 ? 7.835 1.969 -11.538 1.00 90.44 82 ARG A C 1
ATOM 628 O O . ARG A 1 82 ? 6.721 1.806 -12.014 1.00 90.44 82 ARG A O 1
ATOM 635 N N . ASP A 1 83 ? 8.903 2.080 -12.316 1.00 87.56 83 ASP A N 1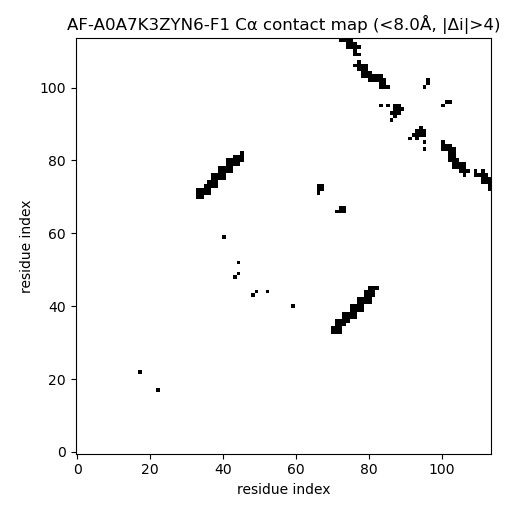
ATOM 636 C CA . ASP A 1 83 ? 8.887 1.817 -13.750 1.00 87.56 83 ASP A CA 1
ATOM 637 C C . ASP A 1 83 ? 8.495 0.373 -14.085 1.00 87.56 83 ASP A C 1
ATOM 639 O O . ASP A 1 83 ? 8.718 -0.568 -13.310 1.00 87.56 83 ASP A O 1
ATOM 643 N N . PHE A 1 84 ? 7.968 0.204 -15.299 1.00 87.31 84 PHE A N 1
ATOM 644 C CA . PHE A 1 84 ? 7.713 -1.102 -15.892 1.00 87.31 84 PHE A CA 1
ATOM 645 C C . PHE A 1 84 ? 8.978 -1.968 -15.867 1.00 87.31 84 PHE A C 1
ATOM 647 O O . PHE A 1 84 ? 10.092 -1.512 -16.125 1.00 87.31 84 PHE A O 1
ATOM 654 N N . SER A 1 85 ? 8.797 -3.257 -15.575 1.00 80.81 85 SER A N 1
ATOM 655 C CA . SER A 1 85 ? 9.904 -4.225 -15.521 1.00 80.81 85 SER A CA 1
ATOM 656 C C . SER A 1 85 ? 10.522 -4.529 -16.894 1.00 80.81 85 SER A C 1
ATOM 658 O O . SER A 1 85 ? 11.591 -5.136 -16.979 1.00 80.81 85 SER A O 1
ATOM 660 N N . ILE A 1 86 ? 9.858 -4.088 -17.963 1.00 81.81 86 ILE A N 1
ATOM 661 C CA . ILE A 1 86 ? 10.280 -4.222 -19.351 1.00 81.81 86 ILE A CA 1
ATOM 662 C C . ILE A 1 86 ? 10.674 -2.861 -19.929 1.00 81.81 86 ILE A C 1
ATOM 664 O O . ILE A 1 86 ? 10.145 -1.819 -19.553 1.00 81.81 86 ILE A O 1
ATOM 668 N N . THR A 1 87 ? 11.581 -2.857 -20.907 1.00 84.06 87 THR A N 1
ATOM 669 C CA . THR A 1 87 ? 11.814 -1.654 -21.716 1.00 84.06 87 THR A CA 1
ATOM 670 C C . THR A 1 87 ? 10.689 -1.515 -22.735 1.00 84.06 87 THR A C 1
ATOM 672 O O . THR A 1 87 ? 10.600 -2.308 -23.673 1.00 84.06 87 THR A O 1
ATOM 675 N N . CYS A 1 88 ? 9.853 -0.500 -22.570 1.00 84.56 88 CYS A N 1
ATOM 676 C CA . CYS A 1 88 ? 8.672 -0.287 -23.395 1.00 84.56 88 CYS A CA 1
ATOM 677 C C . CYS A 1 88 ? 8.442 1.206 -23.683 1.00 84.56 88 CYS A C 1
ATOM 679 O O . CYS A 1 88 ? 9.112 2.063 -23.108 1.00 84.56 88 CYS A O 1
ATOM 681 N N . GLY A 1 89 ? 7.531 1.513 -24.610 1.00 81.81 89 GLY A N 1
ATOM 682 C CA . GLY A 1 89 ? 7.118 2.884 -24.931 1.00 81.81 89 GLY A CA 1
ATOM 683 C C . GLY A 1 89 ? 7.446 3.324 -26.359 1.00 81.81 89 GLY A C 1
ATOM 684 O O . GLY A 1 89 ? 7.656 2.506 -27.259 1.00 81.81 89 GLY A O 1
ATOM 685 N N . GLU A 1 90 ? 7.449 4.638 -26.583 1.00 78.69 90 GLU A N 1
ATOM 686 C CA . GLU A 1 90 ? 7.633 5.218 -27.913 1.00 78.69 90 GLU A CA 1
ATOM 687 C C . GLU A 1 90 ? 9.006 4.845 -28.500 1.00 78.69 90 GLU A C 1
ATOM 689 O O . GLU A 1 90 ? 10.046 4.948 -27.847 1.00 78.69 90 GLU A O 1
ATOM 694 N N . GLY A 1 91 ? 9.009 4.339 -29.736 1.00 82.00 91 GLY A N 1
ATOM 695 C CA . GLY A 1 91 ? 10.223 3.852 -30.396 1.00 82.00 91 GLY A CA 1
ATOM 696 C C . GLY A 1 91 ? 10.753 2.506 -29.878 1.00 82.00 91 GLY A C 1
ATOM 697 O O . GLY A 1 91 ? 11.865 2.117 -30.242 1.00 82.00 91 GLY A O 1
ATOM 698 N N . LYS A 1 92 ? 9.994 1.776 -29.046 1.00 83.56 92 LYS A N 1
ATOM 699 C CA . LYS A 1 92 ? 10.322 0.409 -28.603 1.00 83.56 92 LYS A CA 1
ATOM 700 C C . LYS A 1 92 ? 9.441 -0.634 -29.290 1.00 83.56 92 LYS A C 1
ATOM 702 O O . LYS A 1 92 ? 8.327 -0.353 -29.723 1.00 83.56 92 LYS A O 1
ATOM 7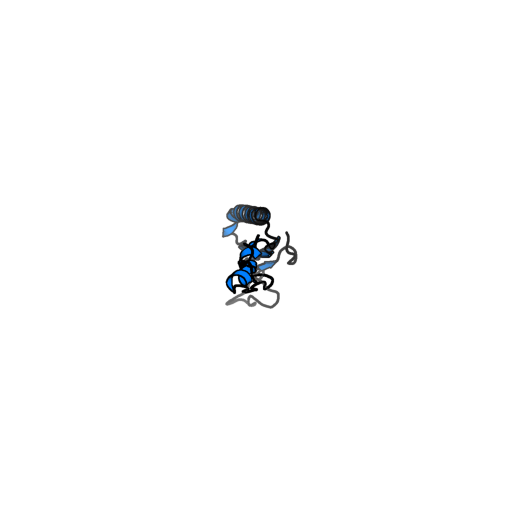07 N N . SER A 1 93 ? 9.951 -1.864 -29.365 1.00 83.31 93 SER A N 1
ATOM 708 C CA . SER A 1 93 ? 9.233 -3.018 -29.924 1.00 83.31 93 SER A CA 1
ATOM 709 C C . SER A 1 93 ? 8.063 -3.487 -29.055 1.00 83.31 93 SER A C 1
ATOM 711 O O . SER A 1 93 ? 7.201 -4.211 -29.546 1.00 83.31 93 SER A O 1
ATOM 713 N N . VAL A 1 94 ? 8.024 -3.078 -27.784 1.00 83.38 94 VAL A N 1
ATOM 714 C CA . VAL A 1 94 ? 6.978 -3.434 -26.821 1.00 83.38 94 VAL A CA 1
ATOM 715 C C . VAL A 1 94 ? 6.343 -2.161 -26.266 1.00 83.38 94 VAL A C 1
ATOM 717 O O . VAL A 1 94 ? 7.040 -1.196 -25.946 1.00 83.38 94 VAL A O 1
ATOM 720 N N . GLN A 1 95 ? 5.017 -2.154 -26.159 1.00 87.25 95 GLN A N 1
ATOM 721 C CA . GLN A 1 95 ? 4.254 -1.070 -25.541 1.00 87.25 95 GLN A CA 1
ATOM 722 C C . GLN A 1 95 ? 3.995 -1.389 -24.067 1.00 87.25 95 GLN A C 1
ATOM 724 O O . GLN A 1 95 ? 3.707 -2.539 -23.726 1.00 87.25 95 GLN A O 1
ATOM 729 N N . CYS A 1 96 ? 4.113 -0.377 -23.206 1.00 88.06 96 CYS A N 1
ATOM 730 C CA . CYS A 1 96 ? 3.876 -0.534 -21.774 1.00 88.06 96 CYS A CA 1
ATOM 731 C C . CYS A 1 96 ? 2.388 -0.765 -21.491 1.00 88.06 96 CYS A C 1
ATOM 733 O O . CYS A 1 96 ? 1.534 -0.272 -22.231 1.00 88.06 96 CYS A O 1
ATOM 735 N N . GLY A 1 97 ? 2.076 -1.464 -20.399 1.00 82.62 97 GLY A N 1
ATOM 736 C CA . GLY A 1 97 ? 0.688 -1.649 -19.957 1.00 82.62 97 GLY A CA 1
ATOM 737 C C . GLY A 1 97 ? -0.075 -2.716 -20.743 1.00 82.62 97 GLY A C 1
ATOM 738 O O . GLY A 1 97 ? -1.307 -2.716 -20.774 1.00 82.62 97 GLY A O 1
ATOM 739 N N . SER A 1 98 ? 0.652 -3.636 -21.382 1.00 85.12 98 SER A N 1
ATOM 740 C CA . SER A 1 98 ? 0.064 -4.886 -21.871 1.00 85.12 98 SER A CA 1
ATOM 741 C C . SER A 1 98 ? -0.519 -5.691 -20.694 1.00 85.12 98 SER A C 1
ATOM 743 O O . SER A 1 98 ? -0.070 -5.523 -19.561 1.00 85.12 98 SER A O 1
ATOM 745 N N . PRO A 1 99 ? -1.503 -6.586 -20.900 1.00 86.00 99 PRO A N 1
ATOM 746 C CA . PRO A 1 99 ? -2.059 -7.381 -19.804 1.00 86.00 99 PRO A CA 1
ATOM 747 C C . PRO A 1 99 ? -0.973 -8.135 -19.021 1.00 86.00 99 PRO A C 1
ATOM 749 O O . PRO A 1 99 ? -0.223 -8.919 -19.599 1.00 86.00 99 PRO A O 1
ATOM 752 N N . GLY A 1 100 ? -0.894 -7.896 -17.709 1.00 81.56 100 GLY A N 1
ATOM 753 C CA . GLY A 1 100 ? 0.132 -8.474 -16.831 1.00 81.56 100 GLY A CA 1
ATOM 754 C C . GLY A 1 100 ? 1.413 -7.641 -16.692 1.00 81.56 100 GLY A C 1
ATOM 755 O O . GLY A 1 100 ? 2.239 -7.961 -15.841 1.00 81.56 100 GLY A O 1
ATOM 756 N N . ASP A 1 101 ? 1.567 -6.574 -17.477 1.00 85.56 101 ASP A N 1
ATOM 757 C CA . ASP A 1 101 ? 2.662 -5.614 -17.368 1.00 85.56 101 ASP A CA 1
ATOM 758 C C . ASP A 1 101 ? 2.208 -4.401 -16.551 1.00 85.56 101 ASP A C 1
ATOM 760 O O . ASP A 1 101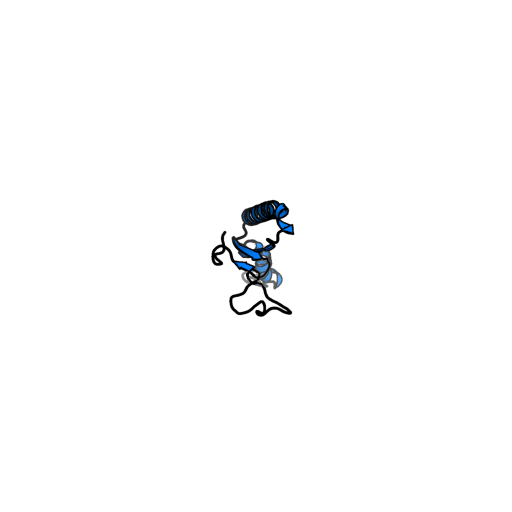 ? 1.423 -3.567 -17.008 1.00 85.56 101 ASP A O 1
ATOM 764 N N . PHE A 1 102 ? 2.685 -4.326 -15.311 1.00 88.56 102 PHE A N 1
ATOM 765 C CA . PHE A 1 102 ? 2.305 -3.287 -14.366 1.00 88.56 102 PHE A CA 1
ATOM 766 C C . PHE A 1 102 ? 3.533 -2.526 -13.874 1.00 88.56 102 PHE A C 1
ATOM 768 O O . PHE A 1 102 ? 4.563 -3.108 -13.540 1.00 88.56 102 PHE A O 1
ATOM 775 N N . ALA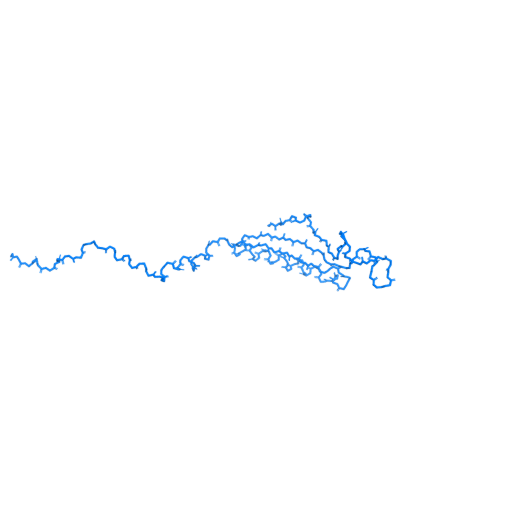 A 1 103 ? 3.367 -1.213 -13.742 1.00 90.81 103 ALA A N 1
ATOM 776 C CA . ALA A 1 103 ? 4.277 -0.310 -13.037 1.00 90.81 103 ALA A CA 1
ATOM 777 C C . ALA A 1 103 ? 4.167 -0.444 -11.500 1.00 90.81 103 ALA A C 1
ATOM 779 O O . ALA A 1 103 ? 4.637 0.399 -10.743 1.00 90.81 103 ALA A O 1
ATOM 780 N N . TYR A 1 104 ? 3.486 -1.475 -11.003 1.00 92.19 104 TYR A N 1
ATOM 781 C CA . TYR A 1 104 ? 3.298 -1.687 -9.578 1.00 92.19 104 TYR A CA 1
ATOM 782 C C . TYR A 1 104 ? 3.312 -3.168 -9.221 1.00 92.19 104 TYR A C 1
ATOM 784 O O . TYR A 1 104 ? 3.017 -4.039 -10.038 1.00 92.19 104 TYR A O 1
ATOM 792 N N . LEU A 1 105 ? 3.623 -3.440 -7.959 1.00 91.50 105 LEU A N 1
ATOM 793 C CA . LEU A 1 105 ? 3.650 -4.764 -7.370 1.00 91.50 105 LEU A CA 1
ATOM 794 C C . LEU A 1 105 ? 2.886 -4.752 -6.047 1.00 91.50 105 LEU A C 1
ATOM 796 O O . LEU A 1 105 ? 3.273 -4.084 -5.088 1.00 91.50 105 LEU A O 1
ATOM 800 N N . ILE A 1 106 ? 1.819 -5.542 -5.981 1.00 92.69 106 ILE A N 1
ATOM 801 C CA . ILE A 1 106 ? 1.068 -5.758 -4.745 1.00 92.69 106 ILE A CA 1
ATOM 802 C C . ILE A 1 106 ? 1.871 -6.712 -3.855 1.00 92.69 106 ILE A C 1
ATOM 804 O O . ILE A 1 106 ? 2.213 -7.824 -4.266 1.00 92.69 106 ILE A O 1
ATOM 808 N N . LYS A 1 107 ? 2.189 -6.293 -2.630 1.00 91.88 107 LYS A N 1
ATOM 809 C CA . LYS A 1 107 ? 2.902 -7.135 -1.664 1.00 91.88 107 LYS A CA 1
ATOM 810 C C . LYS A 1 107 ? 1.928 -8.072 -0.943 1.00 91.88 107 LYS A C 1
ATOM 812 O O . LYS A 1 107 ? 0.724 -7.840 -0.909 1.00 91.88 107 LYS A O 1
ATOM 817 N N . GLY A 1 108 ? 2.446 -9.180 -0.406 1.00 90.44 108 GLY A N 1
ATOM 818 C CA . GLY A 1 108 ? 1.632 -10.149 0.343 1.00 90.44 108 GLY A CA 1
ATOM 819 C C . GLY A 1 108 ? 0.528 -10.825 -0.482 1.00 90.44 108 GLY A C 1
ATOM 820 O O . GLY A 1 108 ? -0.457 -11.289 0.087 1.00 90.44 108 GLY A O 1
ATOM 821 N N . ASN A 1 109 ? 0.659 -10.851 -1.815 1.00 89.88 109 ASN A N 1
ATOM 822 C CA . ASN A 1 109 ? -0.362 -11.365 -2.734 1.00 89.88 109 ASN A CA 1
ATOM 823 C C . ASN A 1 109 ? -1.740 -10.683 -2.562 1.00 89.88 109 ASN A C 1
ATOM 825 O O . ASN A 1 109 ? -2.774 -11.310 -2.770 1.00 89.88 109 ASN A O 1
ATOM 829 N N . GLY A 1 110 ? -1.756 -9.415 -2.129 1.00 87.00 110 GLY A N 1
ATOM 830 C CA . GLY A 1 110 ? -2.989 -8.660 -1.869 1.00 87.00 110 GLY A CA 1
ATOM 831 C C . GLY A 1 110 ? -3.668 -8.978 -0.539 1.00 87.00 110 GLY A C 1
ATOM 832 O O . GLY A 1 110 ? -4.756 -8.469 -0.285 1.00 87.00 110 GLY A O 1
ATOM 833 N N . THR A 1 111 ? -3.038 -9.785 0.316 1.00 92.75 111 THR A N 1
ATOM 834 C CA . THR A 1 111 ? -3.518 -10.013 1.681 1.00 92.75 111 THR A CA 1
ATOM 835 C C . THR A 1 111 ? -3.396 -8.718 2.472 1.00 92.75 111 THR A C 1
ATOM 837 O O . THR A 1 111 ? -2.300 -8.162 2.573 1.00 92.75 111 THR A O 1
ATOM 840 N N . LEU A 1 112 ? -4.511 -8.249 3.027 1.00 89.88 112 LEU A N 1
ATOM 841 C CA . LEU A 1 112 ? -4.515 -7.109 3.935 1.00 89.88 112 LEU A CA 1
ATOM 842 C C . LEU A 1 112 ? -4.157 -7.573 5.351 1.00 89.88 112 LEU A C 1
ATOM 844 O O . LEU A 1 112 ? -4.518 -8.679 5.755 1.00 89.88 112 LEU A O 1
ATOM 848 N N . THR A 1 113 ? -3.441 -6.735 6.094 1.00 87.12 113 THR A N 1
ATOM 849 C CA . THR A 1 113 ? -2.984 -7.033 7.457 1.00 87.12 113 THR A CA 1
ATOM 850 C C . THR A 1 113 ? -3.517 -6.011 8.446 1.00 87.12 113 THR A C 1
ATOM 852 O O . THR A 1 113 ? -3.421 -4.815 8.186 1.00 87.12 113 THR A O 1
ATOM 855 N N . SER A 1 114 ? -4.029 -6.486 9.573 1.00 81.69 114 SER A N 1
ATOM 856 C CA . SER A 1 114 ? -4.357 -5.705 10.770 1.00 81.69 114 SER A CA 1
ATOM 857 C C . SER A 1 114 ? -3.162 -5.642 11.710 1.00 81.69 114 SER A C 1
ATOM 859 O O . SER A 1 114 ? -2.598 -6.734 11.970 1.00 81.69 114 SER A O 1
#

Nearest PDB structures (foldseek):
  7nxd-assembly1_B  TM=7.863E-01  e=6.494E-02  Homo sapiens
  5ffo-assembly1_B  TM=7.669E-01  e=8.989E-02  Homo sapiens
  8xfg-assembly1_B  TM=6.676E-01  e=7.893E-02  Homo sapiens
  3fcs-assembly2_D  TM=6.076E-01  e=6.494E-02  Homo sapiens
  7nkk-assembly1_G  TM=7.408E-01  e=3.426E+00  Mycolicibacterium smegmatis MC2 155

Mean predicted aligned error: 13.72 Å

Radius of gyration: 30.13 Å; Cα contacts (8 Å, |Δi|>4): 112; chains: 1; bounding box: 81×30×85 Å

Secondary structure (DSSP, 8-state):
-----S-----S-------HHHHTHHHHHGGGS-EEEEEEEEEE-SGGGTTTHHHHHHHHHHHHHHHHHTTEEEEEEEEEE-S-SS--STTSSS-TT-TT--SEEEGGGG--B-

Foldseek 3Di:
DDDDPPDPDPPDDPPPPVPPVVVCVCVVVCVPPAAEEEEEDEDEPPPVCVVVVVVVVVVVVVVVVVCVVVSHHYWYWYKYAADWPDDADDPDPHHAPDVVTDRMDTPPNRDTHD

pLDDT: mean 78.28, std 16.82, range [38.31, 94.94]

Solvent-accessible surface area (backbone atoms only — not comparable to full-atom values): 7244 Å² total; per-residue (Å²): 140,88,92,84,86,85,82,84,78,93,76,87,71,84,78,77,72,73,47,75,69,62,73,46,42,56,72,69,58,55,73,75,54,74,45,76,50,82,46,71,49,75,41,69,68,43,81,92,36,68,80,51,50,62,55,52,51,52,50,54,54,49,52,53,52,54,37,55,77,64,59,37,48,53,32,39,35,49,30,42,31,46,76,54,92,59,86,50,37,93,98,46,99,37,67,68,68,45,95,94,47,51,43,54,46,66,43,75,86,69,54,63,48,113

Sequence (114 aa):
MLIALAALVILVLPLSTSSEDAANLDKYLNRLTDKKVDIVFVFDTSNSMGGEINELRAIANKFAADLEASHIDYHLGLVEFRDFSITCGEGKSVQCGSPGDFAYLIKGNGTLTS